Protein AF-A0A450SXW3-F1 (afdb_monomer_lite)

Secondary structure (DSSP, 8-state):
--HHHHHHHHHHHHHHHHHHHSS--SSHHHHHHHHHHHHHHHHHT--

InterPro domains:
  IPR046818 MmeI-like, C-terminal domain [PF20467] (1-44)

Radius of gyration: 12.76 Å; chains: 1; bounding box: 33×19×28 Å

Organism: NCBI:txid2126562

Foldseek 3Di:
DPPVVVVVVVVVQVVCCCVPPVDHDPDPVSVVVVVVVVVCVVVVVVD

pLDDT: mean 85.16, std 8.41, range [50.44, 92.38]

Sequence (47 aa):
MPEDLRATHEYNDEVLERVYIERRFRNDTERLEKLFALYSGMTAGGK

Structure (mmCIF, N/CA/C/O backbone):
data_AF-A0A450SXW3-F1
#
_entry.id   AF-A0A450SXW3-F1
#
loop_
_atom_site.group_PDB
_atom_site.id
_atom_site.type_symbol
_atom_site.label_atom_id
_atom_site.label_alt_id
_atom_site.label_comp_id
_atom_site.label_asym_id
_atom_site.label_entity_id
_atom_site.label_seq_id
_atom_site.pdbx_PDB_ins_code
_atom_site.Cartn_x
_atom_site.Cartn_y
_atom_site.Cartn_z
_atom_site.occupancy
_atom_site.B_iso_or_equiv
_atom_site.auth_seq_id
_atom_site.auth_comp_id
_atom_site.auth_asym_id
_atom_site.auth_atom_id
_atom_site.pdbx_PDB_model_num
ATOM 1 N N . MET A 1 1 ? 14.905 -9.120 -4.665 1.00 65.88 1 MET A N 1
ATOM 2 C CA . MET A 1 1 ? 13.986 -9.846 -5.565 1.00 65.88 1 MET A CA 1
ATOM 3 C C . MET A 1 1 ? 14.613 -9.917 -6.948 1.00 65.88 1 MET A C 1
ATOM 5 O O . MET A 1 1 ? 15.206 -8.914 -7.339 1.00 65.88 1 MET A O 1
ATOM 9 N N . PRO A 1 2 ? 14.504 -11.059 -7.651 1.00 92.38 2 PRO A N 1
ATOM 10 C CA . PRO A 1 2 ? 14.683 -11.138 -9.103 1.00 92.38 2 PRO A CA 1
ATOM 11 C C . PRO A 1 2 ? 13.848 -10.069 -9.832 1.00 92.38 2 PRO A C 1
ATOM 13 O O . PRO A 1 2 ? 12.824 -9.626 -9.306 1.00 92.38 2 PRO A O 1
ATOM 16 N N . GLU A 1 3 ? 14.308 -9.596 -10.991 1.00 88.12 3 GLU A N 1
ATOM 17 C CA . GLU A 1 3 ? 13.705 -8.445 -11.686 1.00 88.12 3 GLU A CA 1
ATOM 18 C C . GLU A 1 3 ? 12.272 -8.715 -12.168 1.00 88.12 3 GLU A C 1
ATOM 20 O O . GLU A 1 3 ? 11.398 -7.861 -12.024 1.00 88.12 3 GLU A O 1
ATOM 25 N N . ASP A 1 4 ? 12.029 -9.922 -12.665 1.00 90.38 4 ASP A N 1
ATOM 26 C CA . ASP A 1 4 ? 10.729 -10.437 -13.095 1.00 90.38 4 ASP A CA 1
ATOM 27 C C . ASP A 1 4 ? 9.713 -10.472 -11.946 1.00 90.38 4 ASP A C 1
ATOM 29 O O . ASP A 1 4 ? 8.575 -10.005 -12.076 1.00 90.38 4 ASP A O 1
ATOM 33 N N . LEU A 1 5 ? 10.143 -10.960 -10.782 1.00 90.88 5 LEU A N 1
ATOM 34 C CA . LEU A 1 5 ? 9.307 -10.999 -9.591 1.00 90.88 5 LEU A CA 1
ATOM 35 C C . LEU A 1 5 ? 9.015 -9.581 -9.086 1.00 90.88 5 LEU A C 1
ATOM 37 O O . LEU A 1 5 ? 7.873 -9.271 -8.752 1.00 90.88 5 LEU A O 1
ATOM 41 N N . ARG A 1 6 ? 10.016 -8.691 -9.094 1.00 89.00 6 ARG A N 1
ATOM 42 C CA . ARG A 1 6 ? 9.838 -7.286 -8.699 1.00 89.00 6 ARG A CA 1
ATOM 43 C C . ARG A 1 6 ? 8.805 -6.577 -9.579 1.00 89.00 6 ARG A C 1
ATOM 45 O O . ARG A 1 6 ? 7.903 -5.949 -9.037 1.00 89.00 6 ARG A O 1
ATOM 52 N N . ALA A 1 7 ? 8.899 -6.721 -10.900 1.00 91.12 7 ALA A N 1
ATOM 53 C CA . ALA A 1 7 ? 7.946 -6.117 -11.834 1.00 91.12 7 ALA A CA 1
ATOM 54 C C . ALA A 1 7 ? 6.515 -6.643 -11.622 1.00 91.12 7 ALA A C 1
ATOM 56 O O . ALA A 1 7 ? 5.549 -5.884 -11.673 1.00 91.12 7 ALA A O 1
ATOM 57 N N . THR A 1 8 ? 6.381 -7.938 -11.319 1.00 92.06 8 THR A N 1
ATOM 58 C CA . THR A 1 8 ? 5.084 -8.554 -11.003 1.00 92.06 8 THR A CA 1
ATOM 59 C C . THR A 1 8 ? 4.475 -7.961 -9.730 1.00 92.06 8 THR A C 1
ATOM 61 O O . THR A 1 8 ? 3.284 -7.655 -9.696 1.00 92.06 8 THR A O 1
ATOM 64 N N . HIS A 1 9 ? 5.282 -7.764 -8.684 1.00 88.56 9 HIS A N 1
ATOM 65 C CA . HIS A 1 9 ? 4.818 -7.138 -7.446 1.00 88.56 9 HIS A CA 1
ATOM 66 C C . HIS A 1 9 ? 4.418 -5.673 -7.645 1.00 88.56 9 HIS A C 1
ATOM 68 O O . HIS A 1 9 ? 3.358 -5.283 -7.169 1.00 88.56 9 HIS A O 1
ATOM 74 N N . GLU A 1 10 ? 5.194 -4.888 -8.398 1.00 88.12 10 GLU A N 1
ATOM 75 C CA . GLU A 1 10 ? 4.846 -3.493 -8.703 1.00 88.12 10 GLU A CA 1
ATOM 76 C C . GLU A 1 10 ? 3.513 -3.378 -9.456 1.00 88.12 10 GLU A C 1
ATOM 78 O O . GLU A 1 10 ? 2.697 -2.512 -9.140 1.00 88.12 10 GLU A O 1
ATOM 83 N N . TYR A 1 11 ? 3.256 -4.278 -10.411 1.00 91.38 11 TYR A N 1
ATOM 84 C CA . TYR A 1 11 ? 1.973 -4.329 -11.112 1.00 91.38 11 TYR A CA 1
ATOM 85 C C . TYR A 1 11 ? 0.813 -4.672 -10.170 1.00 91.38 11 TYR A C 1
ATOM 87 O O . TYR A 1 11 ? -0.227 -4.011 -10.191 1.00 91.38 11 TYR A O 1
ATOM 95 N N . ASN A 1 12 ? 0.992 -5.688 -9.322 1.00 88.88 12 ASN A N 1
ATOM 96 C CA . ASN A 1 12 ? -0.026 -6.082 -8.349 1.00 88.88 12 ASN A CA 1
ATOM 97 C C . ASN A 1 12 ? -0.341 -4.942 -7.372 1.00 88.88 12 ASN A C 1
ATOM 99 O O . ASN A 1 12 ? -1.512 -4.684 -7.092 1.00 88.88 12 ASN A O 1
ATOM 103 N N . ASP A 1 13 ? 0.687 -4.236 -6.900 1.00 86.12 13 ASP A N 1
ATOM 104 C CA . ASP A 1 13 ? 0.533 -3.082 -6.020 1.00 86.12 13 ASP A CA 1
ATOM 105 C C . ASP A 1 13 ? -0.251 -1.962 -6.714 1.00 86.12 13 ASP A C 1
ATOM 107 O O . ASP A 1 13 ? -1.206 -1.445 -6.140 1.00 86.12 13 ASP A O 1
ATOM 111 N N . GLU A 1 14 ? 0.059 -1.636 -7.974 1.00 89.62 14 GLU A N 1
ATOM 112 C CA . GLU A 1 14 ? -0.682 -0.619 -8.731 1.00 89.62 14 GLU A CA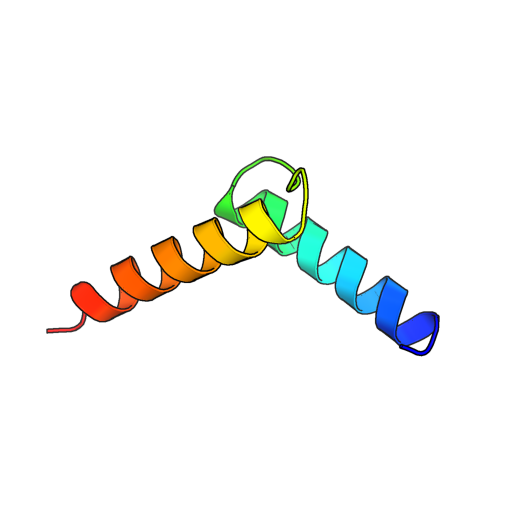 1
ATOM 113 C C . GLU A 1 14 ? -2.173 -0.964 -8.881 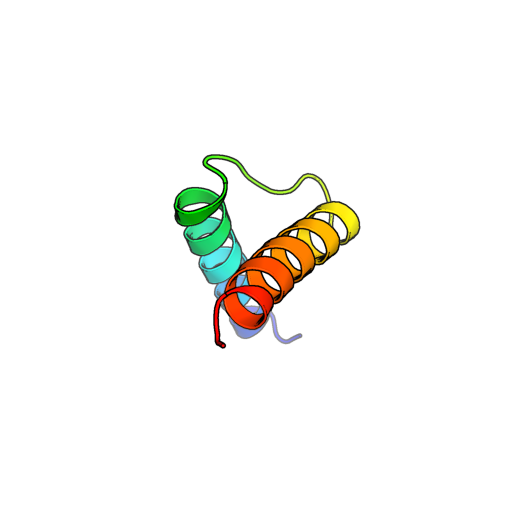1.00 89.62 14 GLU A C 1
ATOM 115 O O . GLU A 1 14 ? -3.035 -0.086 -8.752 1.00 89.62 14 GLU A O 1
ATOM 120 N N . VAL A 1 15 ? -2.489 -2.231 -9.159 1.00 90.62 15 VAL A N 1
ATOM 121 C CA . VAL A 1 15 ? -3.877 -2.692 -9.284 1.00 90.62 15 VAL A CA 1
ATOM 122 C C . VAL A 1 15 ? -4.609 -2.540 -7.950 1.00 90.62 15 VAL A C 1
ATOM 124 O O . VAL A 1 15 ? -5.705 -1.976 -7.917 1.00 90.62 15 VAL A O 1
ATOM 127 N N . LEU A 1 16 ? -4.004 -2.989 -6.848 1.00 84.19 16 LEU A N 1
ATOM 128 C CA . LEU A 1 16 ? -4.595 -2.889 -5.512 1.00 84.19 16 LEU A CA 1
ATOM 129 C C . LEU A 1 16 ? -4.771 -1.431 -5.073 1.00 84.19 16 LEU A C 1
ATOM 131 O O . LEU A 1 16 ? -5.839 -1.056 -4.591 1.00 84.19 16 LEU A O 1
ATOM 135 N N . GLU A 1 17 ? -3.759 -0.594 -5.286 1.00 87.88 17 GLU A N 1
ATOM 136 C CA . GLU A 1 17 ? -3.777 0.836 -4.969 1.00 87.88 17 GLU A CA 1
ATOM 137 C C . GLU A 1 17 ? -4.919 1.554 -5.703 1.00 87.88 17 GLU A C 1
ATOM 139 O O . GLU A 1 17 ? -5.660 2.341 -5.109 1.00 87.88 17 GLU A O 1
ATOM 144 N N . ARG A 1 18 ? -5.135 1.225 -6.981 1.00 88.56 18 ARG A N 1
ATOM 145 C CA . ARG A 1 18 ? -6.228 1.794 -7.775 1.00 88.56 18 ARG A CA 1
ATOM 146 C C . ARG A 1 18 ? -7.605 1.332 -7.299 1.00 88.56 18 ARG A C 1
ATOM 148 O O . ARG A 1 18 ? -8.511 2.156 -7.239 1.00 88.56 18 ARG A O 1
ATOM 155 N N . VAL A 1 19 ? -7.768 0.048 -6.973 1.00 87.00 19 VAL A N 1
ATOM 156 C CA . VAL A 1 19 ? -9.061 -0.525 -6.555 1.00 87.00 19 VAL A CA 1
ATOM 157 C C . VAL A 1 19 ? -9.474 -0.054 -5.162 1.00 87.00 19 VAL A C 1
ATOM 159 O O . VAL A 1 19 ? -10.647 0.234 -4.942 1.00 87.00 19 VAL A O 1
ATOM 162 N N . TYR A 1 20 ? -8.532 0.029 -4.221 1.00 78.12 20 TYR A N 1
ATOM 163 C CA . TYR A 1 20 ? -8.855 0.299 -2.818 1.00 78.12 20 TYR A CA 1
ATOM 164 C C . TYR A 1 20 ? -8.715 1.767 -2.408 1.00 78.12 20 TYR A C 1
ATOM 166 O O . TYR A 1 20 ? -9.307 2.171 -1.407 1.00 78.12 20 TYR A O 1
ATOM 174 N N . ILE A 1 21 ? -7.882 2.550 -3.100 1.00 81.81 21 ILE A N 1
ATOM 175 C CA . ILE A 1 21 ? -7.416 3.860 -2.606 1.00 81.81 21 ILE A CA 1
ATOM 176 C C . ILE A 1 21 ? -7.484 4.951 -3.688 1.00 81.81 21 ILE A C 1
ATOM 178 O O . ILE A 1 21 ? -7.278 6.125 -3.384 1.00 81.81 21 ILE A O 1
ATOM 182 N N . GLU A 1 22 ? -7.798 4.584 -4.937 1.00 86.7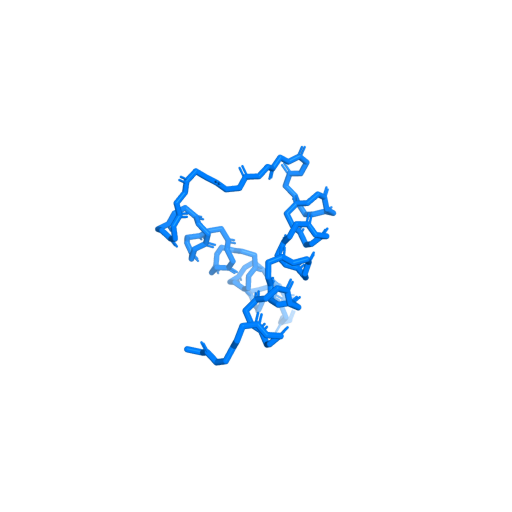5 22 GLU A N 1
ATOM 183 C CA . GLU A 1 22 ? -7.929 5.470 -6.111 1.00 86.75 22 GLU A CA 1
ATOM 184 C C . GLU A 1 22 ? -6.651 6.244 -6.495 1.00 86.75 22 GLU A C 1
ATOM 186 O O . GLU A 1 22 ? -6.641 7.016 -7.455 1.00 86.75 22 GLU A O 1
ATOM 191 N N . ARG A 1 23 ? -5.540 6.029 -5.784 1.00 86.75 23 ARG A N 1
ATOM 192 C CA . ARG A 1 23 ? -4.236 6.644 -6.053 1.00 86.75 23 ARG A CA 1
ATOM 193 C C . ARG A 1 23 ? -3.098 5.743 -5.600 1.00 86.75 23 ARG A C 1
ATOM 195 O O . ARG A 1 23 ? -3.287 4.907 -4.721 1.00 86.75 23 ARG A O 1
ATOM 202 N N . ARG A 1 24 ? -1.899 5.994 -6.138 1.00 84.19 24 ARG A N 1
ATOM 203 C CA . ARG A 1 24 ? -0.688 5.294 -5.700 1.00 84.19 24 ARG A CA 1
ATOM 204 C C . ARG A 1 24 ? -0.237 5.694 -4.293 1.00 84.19 24 ARG A C 1
ATOM 206 O O . ARG A 1 24 ? -0.460 6.837 -3.862 1.00 84.19 24 ARG A O 1
ATOM 213 N N . PHE A 1 25 ? 0.432 4.774 -3.603 1.00 84.81 25 PHE A N 1
ATOM 214 C CA . PHE A 1 25 ? 1.111 5.077 -2.342 1.00 84.81 25 PHE A CA 1
ATOM 215 C C . PHE A 1 25 ? 2.340 5.959 -2.577 1.00 84.81 25 PHE A C 1
ATOM 217 O O . PHE A 1 25 ? 3.037 5.851 -3.583 1.00 84.81 25 PHE A O 1
ATOM 224 N N . ARG A 1 26 ? 2.619 6.849 -1.624 1.00 85.38 26 ARG A N 1
ATOM 225 C CA . ARG A 1 26 ? 3.802 7.718 -1.631 1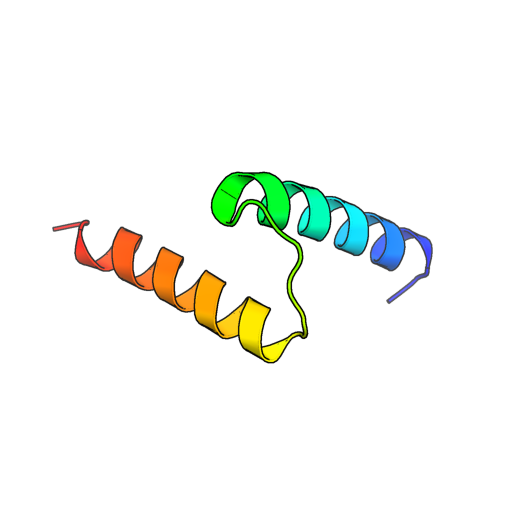.00 85.38 26 ARG A CA 1
ATOM 226 C C . ARG A 1 26 ? 5.055 6.978 -1.171 1.00 85.38 26 ARG A C 1
ATOM 228 O O . ARG A 1 26 ? 6.151 7.370 -1.558 1.00 85.38 26 ARG A O 1
ATOM 235 N N . ASN A 1 27 ? 4.902 5.976 -0.304 1.00 84.12 27 ASN A N 1
ATOM 236 C CA . ASN A 1 27 ? 5.984 5.164 0.255 1.00 84.12 27 ASN A CA 1
ATOM 237 C C . ASN A 1 27 ? 5.440 3.897 0.943 1.00 84.12 27 ASN A C 1
ATOM 239 O O . ASN A 1 27 ? 4.231 3.745 1.139 1.00 84.12 27 ASN A O 1
ATOM 243 N N . ASP A 1 28 ? 6.356 3.017 1.354 1.00 83.81 28 ASP A N 1
ATOM 244 C CA . ASP A 1 28 ? 6.035 1.757 2.033 1.00 83.81 28 ASP A CA 1
ATOM 245 C C . ASP A 1 28 ? 5.365 1.946 3.404 1.00 83.81 28 ASP A C 1
ATOM 247 O O . ASP A 1 28 ? 4.583 1.095 3.826 1.00 83.81 28 ASP A O 1
ATOM 251 N N . THR A 1 29 ? 5.604 3.068 4.090 1.00 90.56 29 THR A N 1
ATOM 252 C CA . THR A 1 29 ? 4.927 3.379 5.358 1.00 90.56 29 THR A CA 1
ATOM 253 C C . THR A 1 29 ? 3.435 3.610 5.137 1.00 90.56 29 THR A C 1
ATOM 255 O O . THR A 1 29 ? 2.615 2.961 5.781 1.00 90.56 29 THR A O 1
ATOM 258 N N . GLU A 1 30 ? 3.071 4.473 4.183 1.00 88.19 30 GLU A N 1
ATOM 259 C CA . GLU A 1 30 ? 1.669 4.741 3.837 1.00 88.19 30 GLU A CA 1
ATOM 260 C C . GLU A 1 30 ? 0.961 3.462 3.375 1.00 88.19 30 GLU A C 1
ATOM 262 O O . GLU A 1 30 ? -0.187 3.208 3.752 1.00 88.19 30 GLU A O 1
ATOM 267 N N . ARG A 1 31 ? 1.672 2.638 2.595 1.00 86.44 31 ARG A N 1
ATOM 268 C CA . ARG A 1 31 ? 1.200 1.328 2.148 1.00 86.44 31 ARG A CA 1
ATOM 269 C C . ARG A 1 31 ? 0.831 0.438 3.329 1.00 86.44 31 ARG A C 1
ATOM 271 O O . ARG A 1 31 ? -0.299 -0.043 3.404 1.00 86.44 31 ARG A O 1
ATOM 278 N N . LEU A 1 32 ? 1.761 0.234 4.261 1.00 88.06 32 LEU A N 1
ATOM 279 C CA . LEU A 1 32 ? 1.539 -0.634 5.414 1.00 88.06 32 LEU A CA 1
ATOM 280 C C . LEU A 1 32 ? 0.413 -0.113 6.311 1.00 88.06 32 LEU A C 1
ATOM 282 O O . LEU A 1 32 ? -0.462 -0.891 6.687 1.00 88.06 32 LEU A O 1
ATOM 286 N N . GLU A 1 33 ? 0.377 1.188 6.602 1.00 90.38 33 GLU A N 1
ATOM 287 C CA . GLU A 1 33 ? -0.670 1.793 7.435 1.00 90.38 33 GLU A CA 1
ATOM 288 C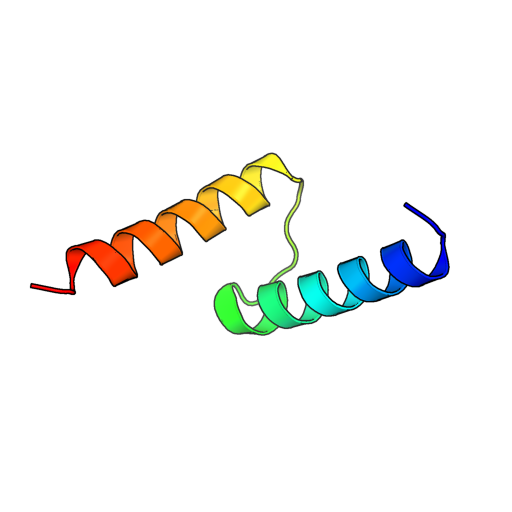 C . GLU A 1 33 ? -2.073 1.573 6.857 1.00 90.38 33 GLU A C 1
ATOM 290 O O . GLU A 1 33 ? -3.000 1.191 7.577 1.00 90.38 33 GLU A O 1
ATOM 295 N N . LYS A 1 34 ? -2.246 1.772 5.545 1.00 86.75 34 LYS A N 1
ATOM 296 C CA . LYS A 1 34 ? -3.545 1.599 4.884 1.00 86.75 34 LYS A CA 1
ATOM 297 C C . LYS A 1 34 ? -3.970 0.139 4.810 1.00 86.75 34 LYS A C 1
ATOM 299 O O . LYS A 1 34 ? -5.127 -0.157 5.109 1.00 86.75 34 LYS A O 1
ATOM 304 N N . LEU A 1 35 ? -3.052 -0.769 4.476 1.00 85.56 35 LEU A N 1
ATOM 305 C CA . LEU A 1 35 ? -3.337 -2.206 4.450 1.00 85.56 35 LEU A CA 1
ATOM 306 C C . LEU A 1 35 ? -3.732 -2.728 5.840 1.00 85.56 35 LEU A C 1
ATOM 308 O O . LEU A 1 35 ? -4.718 -3.456 5.964 1.00 85.56 35 LEU A O 1
ATOM 312 N N . PHE A 1 36 ? -3.034 -2.301 6.897 1.00 89.44 36 PHE A N 1
ATOM 313 C CA . PHE A 1 36 ? -3.385 -2.667 8.272 1.00 89.44 36 PHE A CA 1
ATOM 314 C C . PHE A 1 36 ? -4.736 -2.099 8.710 1.00 89.44 36 PHE A C 1
ATOM 316 O O . PHE A 1 36 ? -5.495 -2.797 9.386 1.00 89.44 36 PHE A O 1
ATOM 323 N N . ALA A 1 37 ? -5.063 -0.864 8.323 1.00 88.81 37 ALA A N 1
ATOM 324 C CA . ALA A 1 37 ? -6.360 -0.263 8.622 1.00 88.81 37 ALA A CA 1
ATOM 325 C C . ALA A 1 37 ? -7.513 -1.034 7.956 1.00 88.81 37 ALA A C 1
ATOM 327 O O . ALA A 1 37 ? -8.503 -1.343 8.622 1.00 88.81 37 ALA A O 1
ATOM 328 N N . LEU A 1 38 ? -7.366 -1.402 6.676 1.00 87.12 38 LEU A N 1
ATOM 329 C CA . LEU A 1 38 ? -8.342 -2.224 5.951 1.00 87.12 38 LEU A CA 1
ATOM 330 C C . LEU A 1 38 ? -8.521 -3.594 6.617 1.00 87.12 38 LEU A C 1
ATOM 332 O O . LEU A 1 38 ? -9.646 -3.996 6.912 1.00 87.12 38 LEU A O 1
ATOM 336 N N . TYR A 1 39 ? -7.416 -4.278 6.923 1.00 87.56 39 TYR A N 1
ATOM 337 C CA . TYR A 1 39 ? -7.441 -5.578 7.593 1.00 87.56 39 TYR A CA 1
ATOM 338 C C . TYR A 1 39 ? -8.113 -5.512 8.974 1.00 87.56 39 TYR A C 1
ATOM 340 O O . TYR A 1 39 ? -8.960 -6.345 9.307 1.00 87.56 39 TYR A O 1
ATOM 348 N N . SER A 1 40 ? -7.784 -4.494 9.770 1.00 90.88 40 SER A N 1
ATOM 349 C CA . SER A 1 40 ? -8.370 -4.289 11.100 1.00 90.88 40 SER A CA 1
ATOM 350 C C . SER A 1 40 ? -9.871 -4.007 11.012 1.00 90.88 40 SER A C 1
ATOM 352 O O . SER A 1 40 ? -10.642 -4.555 11.793 1.00 90.88 40 SER A O 1
ATOM 354 N N . GLY A 1 41 ? -10.309 -3.211 10.031 1.00 88.12 41 GLY A N 1
ATOM 355 C CA . GLY A 1 41 ? -11.729 -2.949 9.787 1.00 88.12 41 GLY A CA 1
ATOM 356 C C . GLY A 1 41 ? -12.509 -4.206 9.389 1.00 88.12 41 GLY A C 1
ATOM 357 O O . GLY A 1 41 ? -13.591 -4.452 9.919 1.00 88.12 41 GLY A O 1
ATOM 358 N N . MET A 1 42 ? -11.941 -5.037 8.509 1.00 87.62 42 MET A N 1
ATOM 359 C CA . MET A 1 42 ? -12.564 -6.297 8.082 1.00 87.62 42 MET A CA 1
ATOM 360 C C . MET A 1 42 ? -12.663 -7.316 9.223 1.00 87.62 42 MET A C 1
ATOM 362 O O . MET A 1 42 ? -13.680 -7.988 9.364 1.00 87.62 42 MET A O 1
ATOM 366 N N . THR A 1 43 ? -11.622 -7.426 10.052 1.00 86.62 43 THR A N 1
ATOM 367 C CA . THR A 1 43 ? -11.582 -8.383 11.172 1.00 86.62 43 THR A CA 1
ATOM 368 C C . THR A 1 43 ? -12.401 -7.932 12.379 1.00 86.62 43 THR A C 1
ATOM 370 O O . THR A 1 43 ? -13.006 -8.768 13.045 1.00 86.62 43 THR A O 1
ATOM 373 N N . ALA A 1 44 ? -12.495 -6.626 12.644 1.00 80.00 44 ALA A N 1
ATOM 374 C CA . ALA A 1 44 ? -13.323 -6.088 13.724 1.00 80.00 44 ALA A CA 1
ATOM 375 C C . ALA A 1 44 ? -14.834 -6.234 13.462 1.00 80.00 44 ALA A C 1
ATOM 377 O O . ALA A 1 44 ? -15.603 -6.351 14.413 1.00 80.00 44 ALA A O 1
ATOM 378 N N . GLY A 1 45 ? -15.258 -6.248 12.192 1.00 63.66 45 GLY A N 1
ATOM 379 C CA . GLY A 1 45 ? -16.648 -6.500 11.788 1.00 63.66 45 GLY A CA 1
ATOM 380 C C . GLY A 1 45 ? -17.038 -7.983 11.724 1.00 63.66 45 GLY A C 1
ATOM 381 O O . GLY A 1 45 ? -18.205 -8.292 11.506 1.00 63.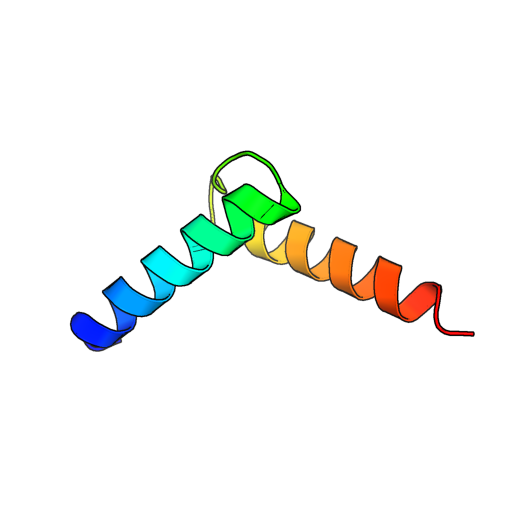66 45 GLY A O 1
ATOM 382 N N . GLY A 1 46 ? -16.083 -8.901 11.906 1.00 59.62 46 GLY A N 1
ATOM 383 C CA . GLY A 1 46 ? -16.301 -10.349 11.935 1.00 59.62 46 GLY A CA 1
ATOM 384 C C . GLY A 1 46 ? -16.648 -10.864 13.333 1.00 59.62 46 GLY A C 1
ATOM 385 O O . GLY A 1 46 ? -15.910 -11.685 13.879 1.00 59.62 46 GLY A O 1
ATOM 386 N N . LYS A 1 47 ? -17.737 -10.362 13.923 1.00 50.44 47 LYS A N 1
ATOM 387 C CA . LYS A 1 47 ? -18.360 -10.908 15.137 1.00 50.44 47 LYS A CA 1
ATOM 388 C C . LYS A 1 47 ? -19.863 -11.040 14.966 1.00 50.44 47 LYS A C 1
ATOM 390 O O . LYS A 1 47 ? -20.474 -10.069 14.475 1.00 50.44 47 LYS A O 1
#